Protein AF-A0A4P6ZMJ4-F1 (afdb_monomer_lite)

Foldseek 3Di:
DVVVVVVVLVVVLVVLVVVLVVLVVVLVVCCVVVVDNDDPVNVVSVVVSVVSVVVSVVSVPDD

Sequence (63 aa):
MISADFAVQIKLIIMYTIGLLALIATFIYLHHITRQWITKFSLSLLAVIIIMAIILFITVKLP

Secondary structure (DSSP, 8-state):
-HHHHHHHHHHHHHHHHHHHHHHHHHHHHHHHHH--S--HHHHHHHHHHHHHHHHHHHHHH--

Organism: NCBI:txid1720083

pLDDT: mean 82.27, std 10.0, range [53.62, 93.12]

Structure (mmCIF, N/CA/C/O backbone):
data_AF-A0A4P6ZMJ4-F1
#
_entry.id   AF-A0A4P6ZMJ4-F1
#
loop_
_atom_site.group_PDB
_atom_site.id
_atom_site.type_symbol
_atom_site.label_atom_id
_atom_site.label_alt_id
_atom_site.label_comp_id
_atom_site.label_asym_id
_atom_site.label_entity_id
_atom_site.label_seq_id
_atom_site.pdbx_PDB_ins_code
_atom_site.Cartn_x
_atom_site.Cartn_y
_atom_site.Cartn_z
_atom_site.occupancy
_atom_site.B_iso_or_equiv
_atom_site.auth_seq_id
_atom_site.auth_comp_id
_atom_site.auth_asym_id
_atom_site.auth_atom_id
_atom_site.pdbx_PDB_model_num
ATOM 1 N N . MET A 1 1 ? 6.972 -5.625 -28.359 1.00 53.62 1 MET A N 1
ATOM 2 C CA . MET A 1 1 ? 6.380 -6.371 -27.227 1.00 53.62 1 MET A CA 1
ATOM 3 C C . MET A 1 1 ? 6.948 -5.837 -25.920 1.00 53.62 1 MET A C 1
ATOM 5 O O . MET A 1 1 ? 6.203 -5.164 -25.233 1.00 53.62 1 MET A O 1
ATOM 9 N N . ILE A 1 2 ? 8.268 -5.895 -25.720 1.00 58.81 2 ILE A N 1
ATOM 10 C CA . ILE A 1 2 ? 9.001 -5.341 -24.558 1.00 58.81 2 ILE A CA 1
ATOM 11 C C . ILE A 1 2 ? 8.534 -3.936 -24.094 1.00 58.81 2 ILE A C 1
ATOM 13 O O . ILE A 1 2 ? 8.267 -3.723 -22.918 1.00 58.81 2 ILE A O 1
ATOM 17 N N . SER A 1 3 ? 8.367 -2.966 -24.999 1.00 58.56 3 SER A N 1
ATOM 18 C CA . SER A 1 3 ? 7.943 -1.596 -24.644 1.00 58.56 3 SER A CA 1
ATOM 19 C C . SER A 1 3 ? 6.489 -1.486 -24.159 1.00 58.56 3 SER A C 1
ATOM 21 O O . SER A 1 3 ? 6.168 -0.576 -23.396 1.00 58.56 3 SER A O 1
ATOM 23 N N . ALA A 1 4 ? 5.607 -2.386 -24.604 1.00 64.38 4 ALA A N 1
ATOM 24 C CA . ALA A 1 4 ? 4.217 -2.423 -24.154 1.00 64.38 4 ALA A CA 1
ATOM 25 C C . ALA A 1 4 ? 4.118 -3.028 -22.747 1.00 64.38 4 ALA A C 1
ATOM 27 O O . ALA A 1 4 ? 3.380 -2.504 -21.915 1.00 64.38 4 ALA A O 1
ATOM 28 N N . ASP A 1 5 ? 4.921 -4.055 -22.465 1.00 74.00 5 ASP A N 1
ATOM 29 C CA . ASP A 1 5 ? 4.963 -4.729 -21.165 1.00 74.00 5 ASP A CA 1
ATOM 30 C C . ASP A 1 5 ? 5.449 -3.775 -20.059 1.00 74.00 5 ASP A C 1
ATOM 32 O O . ASP A 1 5 ? 4.790 -3.630 -19.026 1.00 74.00 5 ASP A O 1
ATOM 36 N N . PHE A 1 6 ? 6.497 -2.986 -20.327 1.00 78.56 6 PHE A N 1
ATOM 37 C CA . PHE A 1 6 ? 6.964 -1.951 -19.395 1.00 78.56 6 PHE A CA 1
ATOM 38 C C . PHE A 1 6 ? 5.946 -0.826 -19.171 1.00 78.56 6 PHE A C 1
ATOM 40 O O . PHE A 1 6 ? 5.770 -0.350 -18.047 1.00 78.56 6 PHE A O 1
ATOM 47 N N . ALA A 1 7 ? 5.236 -0.395 -20.219 1.00 83.75 7 ALA A N 1
ATOM 48 C CA . ALA A 1 7 ? 4.209 0.636 -20.085 1.00 83.75 7 ALA A CA 1
ATOM 49 C C . ALA A 1 7 ? 3.026 0.162 -19.221 1.00 83.75 7 ALA A C 1
ATOM 51 O O . ALA A 1 7 ? 2.458 0.949 -18.461 1.00 83.75 7 ALA A O 1
ATOM 52 N N . VAL A 1 8 ? 2.656 -1.119 -19.317 1.00 84.69 8 VAL A N 1
ATOM 53 C CA . VAL A 1 8 ? 1.626 -1.734 -18.469 1.00 84.69 8 VAL A CA 1
ATOM 54 C C . VAL A 1 8 ? 2.117 -1.852 -17.025 1.00 84.69 8 VAL A C 1
ATOM 56 O O . VAL A 1 8 ? 1.382 -1.484 -16.108 1.00 84.69 8 VAL A O 1
ATOM 59 N N . GLN A 1 9 ? 3.367 -2.266 -16.811 1.00 83.06 9 GLN A N 1
ATOM 60 C CA . GLN A 1 9 ? 3.961 -2.379 -15.478 1.00 83.06 9 GLN A CA 1
ATOM 61 C C . GLN A 1 9 ? 4.020 -1.031 -14.747 1.00 83.06 9 GLN A C 1
ATOM 63 O O . GLN A 1 9 ? 3.604 -0.934 -13.593 1.00 83.06 9 GLN A O 1
ATOM 68 N N . ILE A 1 10 ? 4.442 0.040 -15.426 1.00 86.31 10 ILE A N 1
ATOM 69 C CA . ILE A 1 10 ? 4.463 1.394 -14.851 1.00 86.31 10 ILE A CA 1
ATOM 70 C C . ILE A 1 10 ? 3.048 1.847 -14.464 1.00 86.31 10 ILE A C 1
ATOM 72 O O . ILE A 1 10 ? 2.845 2.380 -13.373 1.00 86.31 10 ILE A O 1
ATOM 76 N N . LYS A 1 11 ? 2.047 1.600 -15.321 1.00 87.81 11 LYS A N 1
ATOM 77 C CA . LYS A 1 11 ? 0.643 1.921 -15.013 1.00 87.81 11 LYS A CA 1
ATOM 78 C C . LYS A 1 11 ? 0.133 1.152 -13.795 1.00 87.81 11 LYS A C 1
ATOM 80 O O . LYS A 1 11 ? -0.536 1.745 -12.951 1.00 87.81 11 LYS A O 1
ATOM 85 N N . LEU A 1 12 ? 0.472 -0.134 -13.681 1.00 87.19 12 LEU A N 1
ATOM 86 C CA . LEU A 1 12 ? 0.128 -0.960 -12.522 1.00 87.19 12 LEU A CA 1
ATOM 87 C C . LEU A 1 12 ? 0.755 -0.397 -11.243 1.00 87.19 12 LEU A C 1
ATOM 89 O O . LEU A 1 12 ? 0.043 -0.194 -10.263 1.00 87.19 12 LEU A O 1
ATOM 93 N N . ILE A 1 13 ? 2.050 -0.067 -11.263 1.00 88.81 13 ILE A N 1
ATOM 94 C CA . ILE A 1 13 ? 2.748 0.522 -10.111 1.00 88.81 13 ILE A CA 1
ATOM 95 C C . ILE A 1 13 ? 2.055 1.811 -9.662 1.00 88.81 13 ILE A C 1
ATOM 97 O O . ILE A 1 13 ? 1.761 1.964 -8.477 1.00 88.81 13 ILE A O 1
ATOM 101 N N . ILE A 1 14 ? 1.734 2.717 -10.590 1.00 90.19 14 ILE A N 1
ATOM 102 C CA . ILE A 1 14 ? 1.042 3.976 -10.271 1.00 90.19 14 ILE A CA 1
ATOM 103 C C . ILE A 1 14 ? -0.339 3.700 -9.660 1.00 90.19 14 ILE A C 1
ATOM 105 O O . ILE A 1 14 ? -0.670 4.268 -8.619 1.00 90.19 14 ILE A O 1
ATOM 109 N N . MET A 1 15 ? -1.125 2.795 -10.253 1.00 91.38 15 MET A N 1
ATOM 110 C CA . MET A 1 15 ? -2.458 2.435 -9.759 1.00 91.38 15 MET A CA 1
ATOM 111 C C . MET A 1 15 ? -2.407 1.878 -8.329 1.00 91.38 15 MET A C 1
ATOM 113 O O . MET A 1 15 ? -3.148 2.339 -7.459 1.00 91.38 15 MET A O 1
ATOM 117 N N . TYR A 1 16 ? -1.508 0.926 -8.066 1.00 87.69 16 TYR A N 1
ATOM 118 C CA . TYR A 1 16 ? -1.338 0.343 -6.734 1.00 87.69 16 TYR A CA 1
ATOM 119 C C . TYR A 1 16 ? -0.810 1.363 -5.722 1.00 87.69 16 TYR A C 1
ATOM 121 O O . TYR A 1 16 ? -1.255 1.360 -4.578 1.00 87.69 16 TYR A O 1
ATOM 129 N N . THR A 1 17 ? 0.077 2.273 -6.133 1.00 89.56 17 THR A N 1
ATOM 130 C CA . THR A 1 17 ? 0.599 3.334 -5.256 1.00 89.56 17 THR A CA 1
ATOM 131 C C . THR A 1 17 ? -0.521 4.268 -4.795 1.00 89.56 17 THR A C 1
ATOM 133 O O . THR A 1 17 ? -0.634 4.563 -3.606 1.00 89.56 17 THR A O 1
ATOM 136 N N . ILE A 1 18 ? -1.392 4.698 -5.715 1.00 93.12 18 ILE A N 1
ATOM 137 C CA . ILE A 1 18 ? -2.540 5.559 -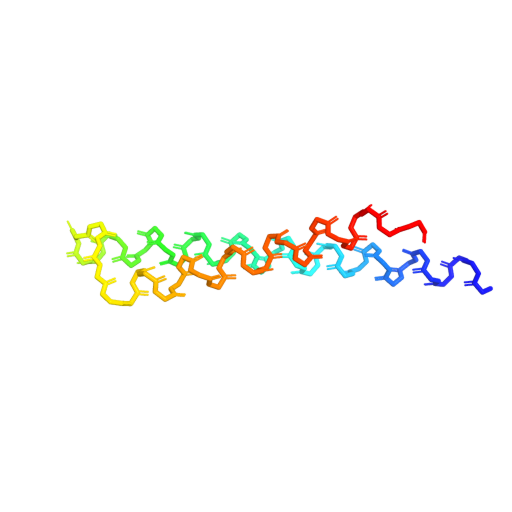5.389 1.00 93.12 18 ILE A CA 1
ATOM 138 C C . ILE A 1 18 ? -3.529 4.815 -4.480 1.00 93.12 18 ILE A C 1
ATOM 140 O O . ILE A 1 18 ? -3.999 5.380 -3.492 1.00 93.12 18 ILE A O 1
ATOM 144 N N . GLY A 1 19 ? -3.806 3.538 -4.767 1.00 89.94 19 GLY A N 1
ATOM 145 C CA . GLY A 1 19 ? -4.657 2.695 -3.922 1.00 89.94 19 GLY A CA 1
ATOM 146 C C . GLY A 1 19 ? -4.112 2.539 -2.499 1.00 89.94 19 GLY A C 1
ATOM 147 O O . GLY A 1 19 ? -4.863 2.663 -1.530 1.00 89.94 19 GLY A O 1
ATOM 148 N N . LEU A 1 20 ? -2.797 2.351 -2.358 1.00 90.75 20 LEU A N 1
ATOM 149 C CA . LEU A 1 20 ? -2.130 2.259 -1.060 1.00 90.75 20 LEU A CA 1
ATOM 150 C C . LEU A 1 20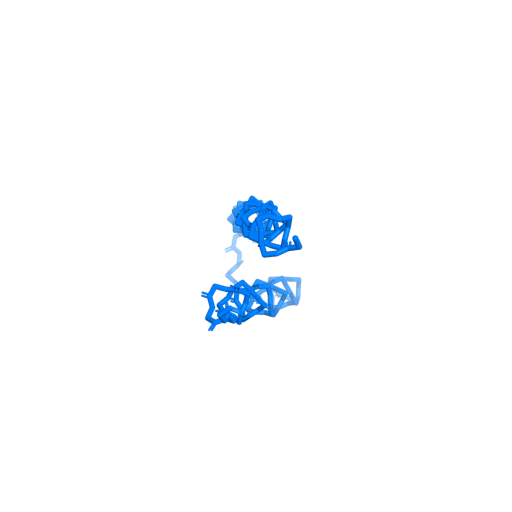 ? -2.263 3.567 -0.265 1.00 90.75 20 LEU A C 1
ATOM 152 O O . LEU A 1 20 ? -2.609 3.539 0.914 1.00 90.75 20 LEU A O 1
ATOM 156 N N . LEU A 1 21 ? -2.048 4.718 -0.913 1.00 92.88 21 LEU A N 1
ATOM 157 C CA . LEU A 1 21 ? -2.215 6.033 -0.286 1.00 92.88 21 LEU A CA 1
ATOM 158 C C . LEU A 1 21 ? -3.657 6.264 0.183 1.00 92.88 21 LEU A C 1
ATOM 160 O O . LEU A 1 21 ? -3.870 6.740 1.298 1.00 92.88 21 LEU A O 1
ATOM 164 N N . ALA A 1 22 ? -4.647 5.880 -0.626 1.00 92.06 22 ALA A N 1
ATOM 165 C CA . ALA A 1 22 ? -6.057 5.983 -0.261 1.00 92.06 22 ALA A CA 1
ATOM 166 C C . ALA A 1 22 ? -6.412 5.095 0.945 1.00 92.06 22 ALA A C 1
ATOM 168 O O . ALA A 1 22 ? -7.145 5.526 1.839 1.00 92.06 22 ALA A O 1
ATOM 169 N N . LEU A 1 23 ? -5.861 3.879 1.018 1.00 89.19 23 LEU A N 1
ATOM 170 C CA . LEU A 1 23 ? -6.043 2.990 2.168 1.00 89.19 23 LEU A CA 1
ATOM 171 C C . LEU A 1 23 ? -5.400 3.557 3.438 1.00 89.19 23 LEU A C 1
ATOM 173 O O . LEU A 1 23 ? -6.030 3.532 4.493 1.00 89.19 23 LEU A O 1
ATOM 177 N N . ILE A 1 24 ? -4.193 4.121 3.344 1.00 88.62 24 ILE A N 1
ATOM 178 C CA . ILE A 1 24 ? -3.523 4.777 4.478 1.00 88.62 24 ILE A CA 1
ATOM 179 C C . ILE A 1 24 ? -4.344 5.980 4.961 1.00 88.62 24 ILE A C 1
ATOM 181 O O . ILE A 1 24 ? -4.574 6.128 6.160 1.00 88.62 24 ILE A O 1
ATOM 185 N N . ALA A 1 25 ? -4.847 6.811 4.045 1.00 91.06 25 ALA A N 1
ATOM 186 C CA . ALA A 1 25 ? -5.708 7.939 4.395 1.00 91.06 25 ALA A CA 1
ATOM 187 C C . ALA A 1 25 ? -7.010 7.474 5.069 1.00 91.06 25 ALA A C 1
ATOM 189 O O . ALA A 1 25 ? -7.421 8.037 6.083 1.00 91.06 25 ALA A O 1
ATOM 190 N N . THR A 1 26 ? -7.618 6.399 4.561 1.00 88.75 26 THR A N 1
ATOM 191 C CA . THR A 1 26 ? -8.813 5.782 5.159 1.00 88.75 26 THR A CA 1
ATOM 192 C C . THR A 1 26 ? -8.515 5.241 6.556 1.00 88.75 26 THR A C 1
ATOM 194 O O . THR A 1 26 ? -9.325 5.410 7.463 1.00 88.75 26 THR A O 1
ATOM 197 N N . PHE A 1 27 ? -7.340 4.644 6.762 1.00 85.44 27 PHE A N 1
ATOM 198 C CA . PHE A 1 27 ? -6.892 4.162 8.065 1.00 85.44 27 PHE A CA 1
ATOM 199 C C . PHE A 1 27 ? -6.747 5.307 9.075 1.00 85.44 27 PHE A C 1
ATOM 201 O O . PHE A 1 27 ? -7.257 5.215 10.191 1.00 85.44 27 PHE A O 1
ATOM 208 N N . ILE A 1 28 ? -6.122 6.418 8.668 1.00 85.94 28 ILE A N 1
ATOM 209 C CA . ILE A 1 28 ? -5.986 7.626 9.497 1.00 85.94 28 ILE A CA 1
ATOM 210 C C . ILE A 1 28 ? -7.363 8.222 9.814 1.00 85.94 28 ILE A C 1
ATOM 212 O O . ILE A 1 28 ? -7.634 8.586 10.958 1.00 85.94 28 ILE A O 1
ATOM 216 N N . TYR A 1 29 ? -8.257 8.287 8.827 1.00 87.25 29 TYR A N 1
ATOM 217 C CA . TYR A 1 29 ? -9.614 8.796 9.013 1.00 87.25 29 TYR A CA 1
ATOM 218 C C . TYR A 1 29 ? -10.432 7.922 9.975 1.00 87.25 29 TYR A C 1
ATOM 220 O O . TYR A 1 29 ? -11.066 8.430 10.903 1.00 87.25 29 TYR A O 1
ATOM 228 N N . LEU A 1 30 ? -10.360 6.598 9.814 1.00 84.75 30 LEU A N 1
ATOM 229 C CA . LEU A 1 30 ? -10.998 5.636 10.709 1.00 84.75 30 LEU A CA 1
ATOM 230 C C . LEU A 1 30 ? -10.447 5.756 12.133 1.00 84.75 30 LEU A C 1
ATOM 232 O O . LEU A 1 30 ? -11.217 5.718 13.096 1.00 84.75 30 LEU A O 1
ATOM 236 N N . HIS A 1 31 ? -9.135 5.945 12.277 1.00 81.31 31 HIS A N 1
ATOM 237 C CA . HIS A 1 31 ? -8.507 6.200 13.566 1.00 81.31 31 HIS A CA 1
ATOM 238 C C . HIS A 1 31 ? -9.028 7.496 14.207 1.00 81.31 31 HIS A C 1
ATOM 240 O O . HIS A 1 31 ? -9.387 7.496 15.385 1.00 81.31 31 HIS A O 1
ATOM 246 N N . HIS A 1 32 ? -9.146 8.574 13.425 1.00 82.62 32 HIS A N 1
ATOM 247 C CA . HIS A 1 32 ? -9.648 9.862 13.901 1.00 82.62 32 HIS A CA 1
ATOM 248 C C . HIS A 1 32 ? -11.098 9.777 14.406 1.00 82.62 32 HIS A C 1
ATOM 250 O O . HIS A 1 32 ? -11.410 10.321 15.464 1.00 82.62 32 HIS A O 1
ATOM 256 N N . ILE A 1 33 ? -11.977 9.058 13.696 1.00 84.25 33 ILE A N 1
ATOM 257 C CA . ILE A 1 33 ? -13.376 8.864 14.117 1.00 84.25 33 ILE A CA 1
ATOM 258 C C . ILE A 1 33 ? -13.463 7.970 15.349 1.00 84.25 33 ILE A C 1
ATOM 260 O O . ILE A 1 33 ? -14.188 8.271 16.296 1.00 84.25 33 ILE A O 1
ATOM 264 N N . THR A 1 34 ? -12.751 6.846 15.331 1.00 79.69 34 THR A N 1
ATOM 265 C CA . THR A 1 34 ? -12.963 5.801 16.334 1.00 79.69 34 THR A CA 1
ATOM 266 C C . THR A 1 34 ? -12.193 6.084 17.626 1.00 79.69 34 THR A C 1
ATOM 268 O O . THR A 1 34 ? -12.494 5.476 18.649 1.00 79.69 34 THR A O 1
ATOM 271 N N . ARG A 1 35 ? -11.181 6.972 17.596 1.00 74.31 35 ARG A N 1
ATOM 272 C CA . ARG A 1 35 ? -10.208 7.261 18.679 1.00 74.31 35 ARG A CA 1
ATOM 273 C C . ARG A 1 35 ? -9.494 6.034 19.267 1.00 74.31 35 ARG A C 1
ATOM 275 O O . ARG A 1 35 ? -8.694 6.160 20.190 1.00 74.31 35 ARG A O 1
ATOM 282 N N . GLN A 1 36 ? -9.746 4.850 18.725 1.00 72.75 36 GLN A N 1
ATOM 283 C CA . GLN A 1 36 ? -9.128 3.590 19.095 1.00 72.75 36 GLN A CA 1
ATOM 284 C C . GLN A 1 36 ? -8.208 3.153 17.959 1.00 72.75 36 GLN A C 1
ATOM 286 O O . GLN A 1 36 ? -8.575 3.197 16.785 1.00 72.75 36 GLN A O 1
ATOM 291 N N . TRP A 1 37 ? -6.994 2.740 18.313 1.00 59.72 37 TRP A N 1
ATOM 292 C CA . TRP A 1 37 ? -5.991 2.269 17.356 1.00 59.72 37 TRP A CA 1
ATOM 293 C C . TRP A 1 37 ? -6.334 0.881 16.791 1.00 59.72 37 TRP A C 1
ATOM 295 O O . TRP A 1 37 ? -6.022 0.579 15.640 1.00 59.72 37 TRP A O 1
ATOM 305 N N . ILE A 1 38 ? -7.024 0.043 17.573 1.00 62.25 38 ILE A N 1
ATOM 306 C CA . ILE A 1 38 ? -7.261 -1.369 17.254 1.00 62.25 38 ILE A CA 1
ATOM 307 C C . ILE A 1 38 ? -8.754 -1.665 17.376 1.00 62.25 38 ILE A C 1
ATOM 309 O O . ILE A 1 38 ? -9.259 -2.043 18.429 1.00 62.25 38 ILE A O 1
ATOM 313 N N . THR A 1 39 ? -9.469 -1.493 16.273 1.00 72.38 39 THR A N 1
ATOM 314 C CA . THR A 1 39 ? -10.817 -2.038 16.097 1.00 72.38 39 THR A CA 1
ATOM 315 C C . THR A 1 39 ? -10.773 -3.205 15.122 1.00 72.38 39 THR A C 1
ATOM 317 O O . THR A 1 39 ? -9.841 -3.323 14.325 1.00 72.38 39 THR A O 1
ATOM 320 N N . LYS A 1 40 ? -11.788 -4.079 15.147 1.00 71.88 40 LYS A N 1
ATOM 321 C CA . LYS A 1 40 ? -11.888 -5.201 14.192 1.00 71.88 40 LYS A CA 1
ATOM 322 C C . LYS A 1 40 ? -11.799 -4.719 12.733 1.00 71.88 40 LYS A C 1
ATOM 324 O O . LYS A 1 40 ? -11.171 -5.376 11.909 1.00 71.88 40 LYS A O 1
ATOM 329 N N . PHE A 1 41 ? -12.343 -3.532 12.451 1.00 74.69 41 PHE A N 1
ATOM 330 C CA . PHE A 1 41 ? -12.232 -2.860 11.156 1.00 74.69 41 PHE A CA 1
ATOM 331 C C . PHE A 1 41 ? -10.800 -2.403 10.853 1.00 74.69 41 PHE A C 1
ATOM 333 O O . PHE A 1 41 ? -10.284 -2.732 9.790 1.00 74.69 41 PHE A O 1
ATOM 340 N N . SER A 1 42 ? -10.126 -1.732 11.794 1.00 76.19 42 SER A N 1
ATOM 341 C CA . SER A 1 42 ? -8.717 -1.322 11.656 1.00 76.19 42 SER A CA 1
ATOM 342 C C . SER A 1 42 ? -7.796 -2.514 11.352 1.00 76.19 42 SER A C 1
ATOM 344 O O . SER A 1 42 ? -6.992 -2.450 10.425 1.00 76.19 42 SER A O 1
ATOM 346 N N . LEU A 1 43 ? -7.980 -3.645 12.046 1.00 82.69 43 LEU A N 1
ATOM 347 C CA . LEU A 1 43 ? -7.187 -4.859 11.823 1.00 82.69 43 LEU A CA 1
ATOM 348 C C . LEU A 1 43 ? -7.393 -5.442 10.415 1.00 82.69 43 LEU A C 1
ATOM 350 O O . LEU A 1 43 ? -6.426 -5.814 9.752 1.00 82.69 43 LEU A O 1
ATOM 354 N N . SER A 1 44 ? -8.641 -5.482 9.934 1.00 83.69 44 SER A N 1
ATOM 355 C CA . SER A 1 44 ? -8.934 -5.927 8.565 1.00 83.69 44 SER A CA 1
ATOM 356 C C . SER A 1 44 ? -8.342 -4.990 7.506 1.00 83.69 44 SER A C 1
ATOM 358 O O . SER A 1 44 ? -7.797 -5.451 6.507 1.00 83.69 44 SER A O 1
ATOM 360 N N . LEU A 1 45 ? -8.374 -3.677 7.752 1.00 85.69 45 LEU A N 1
ATOM 361 C CA . LEU A 1 45 ? -7.856 -2.662 6.835 1.00 85.69 45 LEU A CA 1
ATOM 362 C C . LEU A 1 45 ? -6.322 -2.704 6.775 1.00 85.69 45 LEU A C 1
ATOM 364 O O . LEU A 1 45 ? -5.743 -2.621 5.694 1.00 85.69 45 LEU A O 1
ATOM 368 N N . LEU A 1 46 ? -5.670 -2.950 7.915 1.00 85.50 46 LEU A N 1
ATOM 369 C CA . LEU A 1 46 ? -4.232 -3.193 8.002 1.00 85.50 46 LEU A CA 1
ATOM 370 C C . LEU A 1 46 ? -3.814 -4.422 7.178 1.00 85.50 46 LEU A C 1
ATOM 372 O O . LEU A 1 46 ? -2.833 -4.359 6.441 1.00 85.50 46 LEU A O 1
ATOM 376 N N . ALA A 1 47 ? -4.572 -5.521 7.252 1.00 89.00 47 ALA A N 1
ATOM 377 C CA . ALA A 1 47 ? -4.292 -6.721 6.464 1.00 89.00 47 ALA A CA 1
ATOM 378 C C . ALA A 1 47 ? -4.357 -6.443 4.950 1.00 89.00 47 ALA A C 1
ATOM 380 O O . ALA A 1 47 ? -3.478 -6.881 4.208 1.00 89.00 47 ALA A O 1
ATOM 381 N N . VAL A 1 48 ? -5.341 -5.659 4.492 1.00 90.25 48 VAL A N 1
ATOM 382 C CA . VAL A 1 48 ? -5.446 -5.257 3.077 1.00 90.25 48 VAL A CA 1
ATOM 383 C C . VAL A 1 48 ? -4.270 -4.372 2.658 1.00 90.25 48 VAL A C 1
ATOM 385 O O . VAL A 1 48 ? -3.702 -4.596 1.589 1.00 90.25 48 VAL A O 1
ATOM 388 N N . ILE A 1 49 ? -3.863 -3.411 3.497 1.00 90.12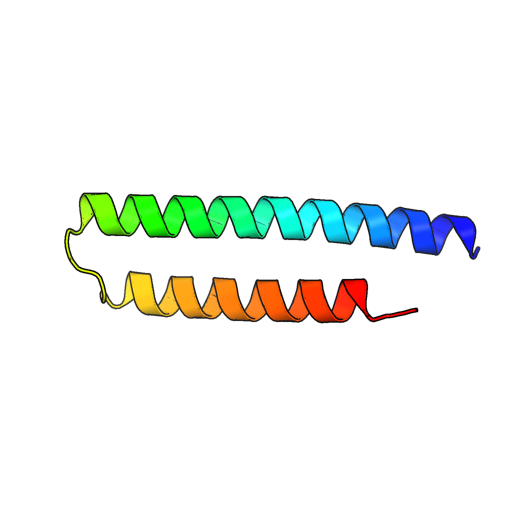 49 ILE A N 1
ATOM 389 C CA . ILE A 1 49 ? -2.689 -2.558 3.237 1.00 90.12 49 ILE A CA 1
ATOM 390 C C . ILE A 1 49 ? -1.430 -3.415 3.054 1.00 90.12 49 ILE A C 1
ATOM 392 O O . ILE A 1 49 ? -0.676 -3.196 2.107 1.00 90.12 49 ILE A O 1
ATOM 396 N N . ILE A 1 50 ? -1.223 -4.414 3.916 1.00 89.88 50 ILE A N 1
ATOM 397 C CA . ILE A 1 50 ? -0.072 -5.325 3.836 1.00 89.88 50 ILE A CA 1
ATOM 398 C C . ILE A 1 50 ? -0.100 -6.124 2.528 1.00 89.88 50 ILE A C 1
ATOM 400 O O . ILE A 1 50 ? 0.909 -6.182 1.828 1.00 89.88 50 ILE A O 1
ATOM 404 N N . ILE A 1 51 ? -1.247 -6.702 2.161 1.00 92.75 51 ILE A N 1
ATOM 405 C CA . ILE A 1 51 ? -1.385 -7.471 0.915 1.00 92.75 51 ILE A CA 1
ATOM 406 C C . ILE A 1 51 ? -1.100 -6.582 -0.302 1.00 92.75 51 ILE A C 1
ATOM 408 O O . ILE A 1 51 ? -0.332 -6.974 -1.179 1.00 92.75 51 ILE A O 1
ATOM 412 N N . MET A 1 52 ? -1.657 -5.367 -0.347 1.00 88.94 52 MET A N 1
ATOM 413 C CA . MET A 1 52 ? -1.379 -4.426 -1.435 1.00 88.94 52 MET A CA 1
ATOM 414 C C . MET A 1 52 ? 0.092 -4.013 -1.498 1.00 88.94 52 MET A C 1
ATOM 416 O O . MET A 1 52 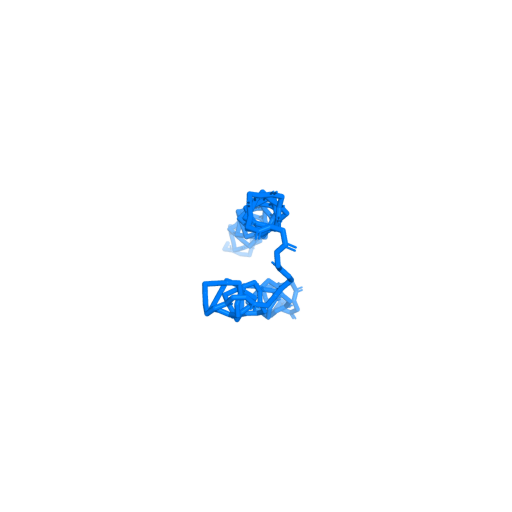? 0.648 -3.935 -2.592 1.00 88.94 52 MET A O 1
ATOM 420 N N . ALA A 1 53 ? 0.741 -3.792 -0.353 1.00 88.38 53 ALA A N 1
ATOM 421 C CA . ALA A 1 53 ? 2.165 -3.476 -0.305 1.00 88.38 53 ALA A CA 1
ATOM 422 C C . ALA A 1 53 ? 3.023 -4.629 -0.852 1.00 88.38 53 ALA A C 1
ATOM 424 O O . ALA A 1 53 ? 3.963 -4.387 -1.608 1.00 88.38 53 ALA A O 1
ATOM 425 N N . ILE A 1 54 ? 2.675 -5.881 -0.531 1.00 91.88 54 ILE A N 1
ATOM 426 C CA . ILE A 1 54 ? 3.348 -7.074 -1.065 1.00 91.88 54 ILE A CA 1
ATOM 427 C C . ILE A 1 54 ? 3.1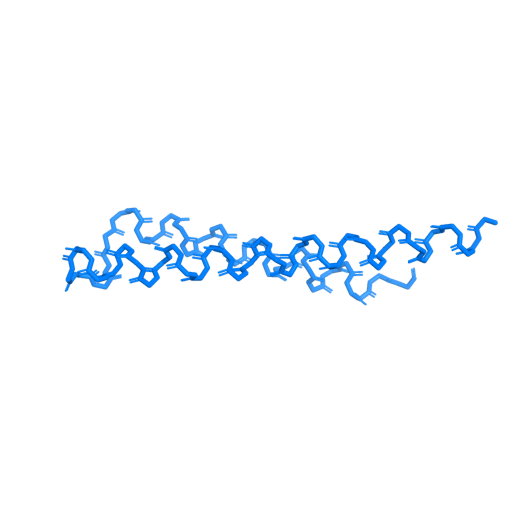66 -7.164 -2.583 1.00 91.88 54 ILE A C 1
ATOM 429 O O . ILE A 1 54 ? 4.142 -7.372 -3.300 1.00 91.88 54 ILE A O 1
ATOM 433 N N . ILE A 1 55 ? 1.944 -6.965 -3.090 1.00 88.81 55 ILE A N 1
ATOM 434 C CA . ILE A 1 55 ? 1.668 -6.986 -4.536 1.00 88.81 55 ILE A CA 1
ATOM 435 C C . ILE A 1 55 ? 2.487 -5.909 -5.252 1.00 88.81 55 ILE A C 1
ATOM 437 O O . ILE A 1 55 ? 3.105 -6.187 -6.279 1.00 88.81 55 ILE A O 1
ATOM 441 N N . LEU A 1 56 ? 2.547 -4.696 -4.698 1.00 85.88 56 LEU A N 1
ATOM 442 C CA . LEU A 1 56 ? 3.345 -3.609 -5.256 1.00 85.88 56 LEU A CA 1
ATOM 443 C C . LEU A 1 56 ? 4.843 -3.943 -5.237 1.00 85.88 56 LEU A C 1
ATOM 445 O O . LEU A 1 56 ? 5.519 -3.758 -6.245 1.00 85.88 56 LEU A O 1
ATOM 449 N N . PHE A 1 57 ? 5.353 -4.504 -4.140 1.00 88.69 57 PHE A N 1
ATOM 450 C CA . PHE A 1 57 ? 6.749 -4.931 -4.043 1.00 88.69 57 PHE A CA 1
ATOM 451 C C . PHE A 1 57 ? 7.103 -5.992 -5.093 1.00 88.69 57 PHE A C 1
ATOM 453 O O . PHE A 1 57 ? 8.124 -5.873 -5.769 1.00 88.69 57 PHE A O 1
ATOM 460 N N . ILE A 1 58 ? 6.238 -6.993 -5.272 1.00 88.00 58 ILE A N 1
ATOM 461 C CA . ILE A 1 58 ? 6.394 -8.027 -6.301 1.00 88.00 58 ILE A CA 1
ATOM 462 C C . ILE A 1 58 ? 6.354 -7.397 -7.699 1.00 88.00 58 ILE A C 1
ATOM 464 O O . ILE A 1 58 ? 7.214 -7.691 -8.520 1.00 88.00 58 ILE A O 1
ATOM 468 N N . THR A 1 59 ? 5.415 -6.481 -7.952 1.00 84.12 59 THR A N 1
ATOM 469 C CA . THR A 1 59 ? 5.267 -5.799 -9.252 1.00 84.12 59 THR A CA 1
ATOM 470 C C . THR A 1 59 ? 6.496 -4.958 -9.607 1.00 84.12 59 THR A C 1
ATOM 472 O O . THR A 1 59 ? 6.870 -4.886 -10.772 1.00 84.12 59 THR A O 1
ATOM 475 N N . VAL A 1 60 ? 7.150 -4.345 -8.615 1.00 84.69 60 VAL A N 1
ATOM 476 C CA . VAL A 1 60 ? 8.390 -3.567 -8.795 1.00 84.69 60 VAL A CA 1
ATOM 477 C C . VAL A 1 60 ? 9.617 -4.467 -8.985 1.00 84.69 60 VAL A C 1
ATOM 479 O O . VAL A 1 60 ? 10.584 -4.063 -9.624 1.00 84.69 60 VAL A O 1
ATOM 482 N N . LYS A 1 61 ? 9.610 -5.673 -8.406 1.00 78.94 61 LYS A N 1
ATOM 483 C CA . LYS A 1 61 ? 10.725 -6.630 -8.470 1.00 78.94 61 LYS A CA 1
ATOM 484 C C . LYS A 1 61 ? 10.653 -7.600 -9.647 1.00 78.94 61 LYS A C 1
ATOM 486 O O . LYS A 1 61 ? 11.666 -8.240 -9.922 1.00 78.94 61 LYS A O 1
ATOM 491 N N . LEU A 1 62 ? 9.502 -7.732 -10.305 1.00 67.69 62 LEU A N 1
ATOM 492 C CA . LEU A 1 62 ? 9.398 -8.493 -11.546 1.00 67.69 62 LEU A CA 1
ATOM 493 C C . LEU A 1 62 ? 10.175 -7.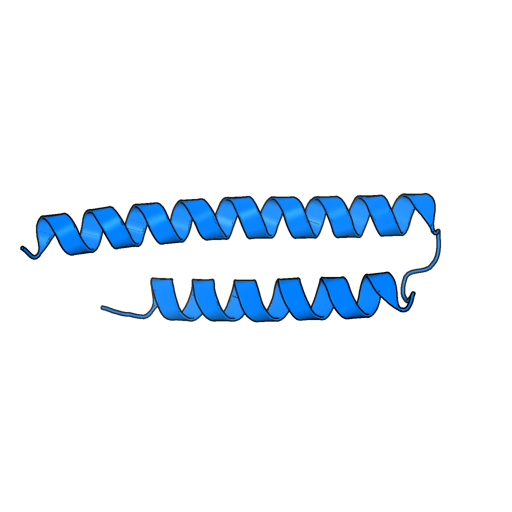755 -12.658 1.00 67.69 62 LEU A C 1
ATOM 495 O O . LEU A 1 62 ? 9.875 -6.583 -12.893 1.00 67.69 62 LEU A O 1
ATOM 499 N N . PRO A 1 63 ? 11.181 -8.391 -13.290 1.00 57.34 63 PRO A N 1
ATOM 500 C CA . PRO A 1 63 ? 11.915 -7.815 -14.416 1.00 57.34 63 PRO A CA 1
ATOM 501 C C . PRO A 1 63 ? 11.075 -7.739 -15.695 1.00 57.34 63 PRO A C 1
ATOM 503 O O . PRO A 1 63 ? 10.165 -8.585 -15.860 1.00 57.34 63 PRO A O 1
#

Radius of gyration: 14.94 Å; chains: 1; bounding box: 25×18×46 Å